Protein AF-A0A2V7MFA0-F1 (afdb_monomer_lite)

Secondary structure (DSSP, 8-state):
--TT---EEEE---EEEE--TTSPEEEEEEEEEEEESSSS-EEEEEEEEEEE----------

Radius of gyration: 17.07 Å; chains: 1; bounding box: 36×28×45 Å

Sequence (62 aa):
MTLGSHWAAVSVLPAFSIGSGDSPHFAIVIG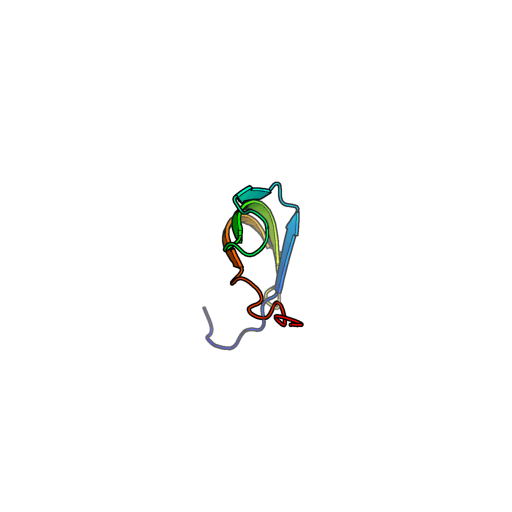PTAFFTGGKPVLRGLLALRAEAPLARRERHP

Structure (mmCIF, N/CA/C/O backbone):
data_AF-A0A2V7MFA0-F1
#
_entry.id   AF-A0A2V7MFA0-F1
#
loop_
_atom_site.group_PDB
_atom_site.id
_atom_site.type_symbol
_atom_site.label_atom_id
_atom_site.label_alt_id
_atom_site.label_comp_id
_atom_site.label_asym_id
_atom_site.label_entity_id
_atom_site.label_seq_id
_atom_site.pdbx_PDB_ins_code
_atom_site.Cartn_x
_atom_site.Cartn_y
_atom_site.Cartn_z
_atom_site.occupancy
_atom_site.B_iso_or_equiv
_atom_site.auth_seq_id
_atom_site.auth_comp_id
_atom_site.auth_asym_id
_atom_site.auth_atom_id
_atom_site.pdbx_PDB_model_num
ATOM 1 N N . MET A 1 1 ? 1.778 9.140 19.244 1.00 46.31 1 MET A N 1
ATOM 2 C CA . MET A 1 1 ? 2.043 7.873 18.530 1.00 46.31 1 MET A CA 1
ATOM 3 C C . MET A 1 1 ? 3.145 7.163 19.290 1.00 46.31 1 MET A C 1
ATOM 5 O O . MET A 1 1 ? 4.252 7.679 19.327 1.00 46.31 1 MET A O 1
ATOM 9 N N . THR A 1 2 ? 2.834 6.086 20.008 1.00 48.03 2 THR A N 1
ATOM 10 C CA . THR A 1 2 ? 3.840 5.333 20.765 1.00 48.03 2 THR A CA 1
ATOM 11 C C . THR A 1 2 ? 4.674 4.503 19.792 1.00 48.03 2 THR A C 1
ATOM 13 O O . THR A 1 2 ? 4.154 3.650 19.071 1.00 48.03 2 THR A O 1
ATOM 16 N N . LEU A 1 3 ? 5.969 4.804 19.732 1.00 49.47 3 LEU A N 1
ATOM 17 C CA . LEU A 1 3 ? 6.966 4.022 19.012 1.00 49.47 3 LEU A CA 1
ATOM 18 C C . LEU A 1 3 ? 6.985 2.614 19.642 1.00 49.47 3 LEU A C 1
ATOM 20 O O . LEU A 1 3 ? 7.388 2.475 20.792 1.00 49.47 3 LEU A O 1
ATOM 24 N N . GLY A 1 4 ? 6.449 1.605 18.944 1.00 60.94 4 GLY A N 1
ATOM 25 C CA . GLY A 1 4 ? 6.345 0.219 19.440 1.00 60.94 4 GLY 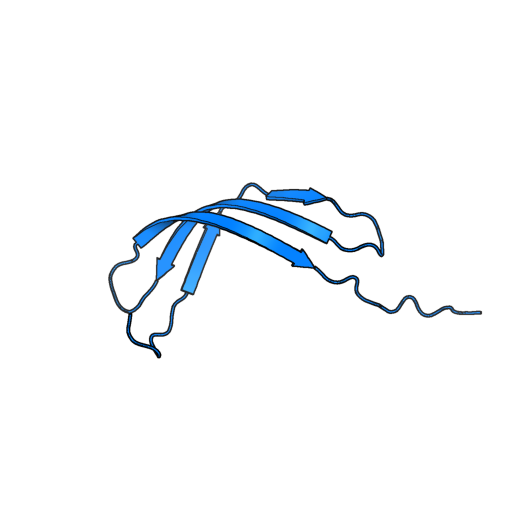A CA 1
ATOM 26 C C . GLY A 1 4 ? 4.958 -0.437 19.361 1.00 60.94 4 GLY A C 1
ATOM 27 O O . GLY A 1 4 ? 4.831 -1.614 19.679 1.00 60.94 4 GLY A O 1
ATOM 28 N N . SER A 1 5 ? 3.909 0.272 18.930 1.00 71.50 5 SER A N 1
ATOM 29 C CA . SER A 1 5 ? 2.588 -0.346 18.729 1.00 71.50 5 SER A CA 1
ATOM 30 C C . SER A 1 5 ? 2.541 -1.153 17.423 1.00 71.50 5 SER A C 1
ATOM 32 O O . SER A 1 5 ? 2.746 -0.590 16.344 1.00 71.50 5 SER A O 1
ATOM 34 N N . HIS A 1 6 ? 2.262 -2.460 17.509 1.00 79.62 6 HIS A N 1
ATOM 35 C CA . HIS A 1 6 ? 1.985 -3.293 16.336 1.00 79.62 6 HIS A CA 1
ATOM 36 C C . HIS A 1 6 ? 0.733 -2.774 15.624 1.00 79.62 6 HIS A C 1
ATOM 38 O O . HIS A 1 6 ? -0.332 -2.633 16.230 1.00 79.62 6 HIS A O 1
ATOM 44 N N . TRP A 1 7 ? 0.861 -2.503 14.329 1.00 82.81 7 TRP A N 1
ATOM 45 C CA . TRP A 1 7 ? -0.246 -2.073 13.491 1.00 82.81 7 TRP A CA 1
ATOM 46 C C . TRP A 1 7 ? -0.348 -2.958 12.254 1.00 82.81 7 TRP A C 1
ATOM 48 O O . TRP A 1 7 ? 0.658 -3.436 11.731 1.00 82.81 7 TRP A O 1
ATOM 58 N N . ALA A 1 8 ? -1.575 -3.165 11.791 1.00 87.19 8 ALA A N 1
ATOM 59 C CA . ALA A 1 8 ? -1.867 -3.820 10.523 1.00 87.19 8 ALA A CA 1
ATOM 60 C C . ALA A 1 8 ? -2.842 -2.957 9.719 1.00 87.19 8 ALA A C 1
ATOM 62 O O . ALA A 1 8 ? -3.659 -2.234 10.295 1.00 87.19 8 ALA A O 1
ATOM 63 N N . ALA A 1 9 ? -2.764 -3.031 8.394 1.00 85.31 9 ALA A N 1
ATOM 64 C CA . ALA A 1 9 ? -3.688 -2.347 7.500 1.00 85.31 9 ALA A CA 1
ATOM 65 C C . ALA A 1 9 ? -4.157 -3.296 6.396 1.00 85.31 9 ALA A C 1
ATOM 67 O O . ALA A 1 9 ? -3.355 -4.045 5.841 1.00 85.31 9 ALA A O 1
ATOM 68 N N . VAL A 1 10 ? -5.455 -3.261 6.091 1.00 86.12 10 VAL A N 1
ATOM 69 C CA . VAL A 1 10 ? -6.063 -4.028 4.996 1.00 86.12 10 VAL A CA 1
ATOM 70 C C . VAL A 1 10 ? -6.823 -3.071 4.098 1.00 86.12 10 VAL A C 1
ATOM 72 O O . VAL A 1 10 ? -7.630 -2.270 4.573 1.00 86.12 10 VAL A O 1
ATOM 75 N N . SER A 1 11 ? -6.578 -3.175 2.799 1.00 83.69 11 SER A N 1
ATOM 76 C CA . SER A 1 11 ? -7.082 -2.238 1.804 1.00 83.69 11 SER A CA 1
ATOM 77 C C . SER A 1 11 ? -7.672 -2.986 0.614 1.00 83.69 11 SER A C 1
ATOM 79 O O . SER A 1 11 ? -7.100 -3.974 0.158 1.00 83.69 11 SER A O 1
ATOM 81 N N . VAL A 1 12 ? -8.786 -2.484 0.082 1.00 82.00 12 VAL A N 1
ATOM 82 C CA . VAL A 1 12 ? -9.350 -2.923 -1.204 1.00 82.00 12 VAL A CA 1
ATOM 83 C C . VAL A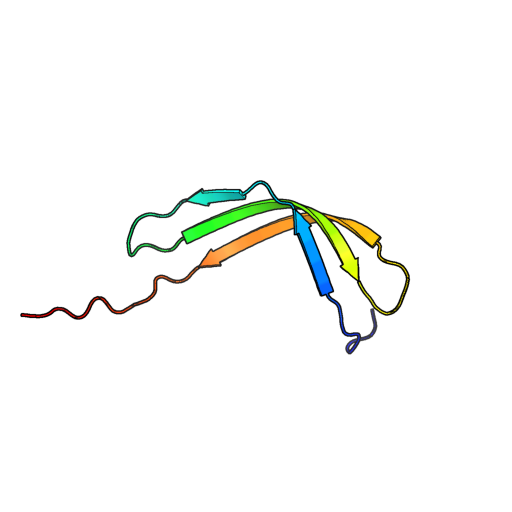 1 12 ? -9.146 -1.787 -2.193 1.00 82.00 12 VAL A C 1
ATOM 85 O O . VAL A 1 12 ? -9.607 -0.673 -1.950 1.00 82.00 12 VAL A O 1
ATOM 88 N N . LEU A 1 13 ? -8.390 -2.038 -3.260 1.00 80.50 13 LEU A N 1
ATOM 89 C CA . LEU A 1 13 ? -7.761 -0.963 -4.021 1.00 80.50 13 LEU A CA 1
ATOM 90 C C . LEU A 1 13 ? -7.919 -1.182 -5.527 1.00 80.50 13 LEU A C 1
ATOM 92 O O . LEU A 1 13 ? -7.452 -2.203 -6.037 1.00 80.50 13 LEU A O 1
ATOM 96 N N . PRO A 1 14 ? -8.472 -0.216 -6.273 1.00 78.00 14 PRO A N 1
ATOM 97 C CA . PRO A 1 14 ? -8.014 0.012 -7.632 1.00 78.00 14 PRO A CA 1
ATOM 98 C C . PRO A 1 14 ? -6.529 0.413 -7.619 1.00 78.00 14 PRO A C 1
ATOM 100 O O . PRO A 1 14 ? -6.085 1.238 -6.813 1.00 78.00 14 PRO A O 1
ATOM 103 N N . ALA A 1 15 ? -5.758 -0.174 -8.529 1.00 78.56 15 ALA A N 1
ATOM 104 C CA . ALA A 1 15 ? -4.362 0.167 -8.760 1.00 78.56 15 ALA A CA 1
ATOM 105 C C . ALA A 1 15 ? -4.174 0.583 -10.219 1.00 78.56 15 ALA A C 1
ATOM 107 O O . ALA A 1 15 ? -4.600 -0.122 -11.133 1.00 78.56 15 ALA A O 1
ATOM 108 N N . PHE A 1 16 ? -3.508 1.716 -10.427 1.00 79.81 16 PHE A N 1
ATOM 109 C CA . PHE A 1 16 ? -2.970 2.088 -11.731 1.00 79.81 16 PHE A CA 1
ATOM 110 C C . PHE A 1 16 ? -1.511 1.662 -11.756 1.00 79.81 16 PHE A C 1
ATOM 112 O O . PHE A 1 16 ? -0.713 2.153 -10.957 1.00 79.81 16 PHE A O 1
ATOM 119 N N . SER A 1 17 ? -1.173 0.718 -12.631 1.00 79.44 17 SER A N 1
ATOM 120 C CA . SER A 1 17 ? 0.166 0.134 -12.707 1.00 79.44 17 SER A CA 1
ATOM 121 C C . SER A 1 17 ? 0.804 0.391 -14.064 1.00 79.44 17 SER A C 1
ATOM 123 O O . SER A 1 17 ? 0.155 0.259 -15.098 1.00 79.44 17 SER A O 1
ATOM 125 N N . ILE A 1 18 ? 2.086 0.745 -14.044 1.00 78.44 18 ILE A N 1
ATOM 126 C CA . ILE A 1 18 ? 2.920 0.947 -15.227 1.00 78.44 18 ILE A CA 1
ATOM 127 C C . ILE A 1 18 ? 4.184 0.111 -15.035 1.00 78.44 18 ILE A C 1
ATOM 129 O O . ILE A 1 18 ? 4.877 0.230 -14.026 1.00 78.44 18 ILE A O 1
ATOM 133 N N . GLY A 1 19 ? 4.463 -0.754 -15.999 1.00 73.06 19 GLY A N 1
ATOM 134 C CA . GLY A 1 19 ? 5.605 -1.660 -15.994 1.00 73.06 19 GLY A CA 1
ATOM 135 C C . GLY A 1 19 ? 5.465 -2.668 -17.128 1.00 73.06 19 GLY A C 1
ATOM 136 O O . GLY A 1 19 ? 4.356 -2.927 -17.596 1.00 73.06 19 GLY A O 1
ATOM 137 N N . SER A 1 20 ? 6.586 -3.195 -17.610 1.00 69.31 20 SER A N 1
ATOM 138 C CA . SER A 1 20 ? 6.609 -4.135 -18.731 1.00 69.31 20 SER A CA 1
ATOM 139 C C . SER A 1 20 ? 7.796 -5.084 -18.614 1.00 69.31 20 SER A C 1
ATOM 141 O O . SER A 1 20 ? 8.943 -4.635 -18.569 1.00 69.31 20 SER A O 1
ATOM 143 N N . GLY A 1 21 ? 7.521 -6.390 -18.646 1.00 70.94 21 GLY A N 1
ATOM 144 C CA . GLY A 1 21 ? 8.538 -7.443 -18.661 1.00 70.94 21 GLY A CA 1
ATOM 145 C C . GLY A 1 21 ? 9.534 -7.320 -17.507 1.00 70.94 21 GLY A C 1
ATOM 146 O O . GLY A 1 21 ? 9.141 -7.195 -16.355 1.00 70.94 21 GLY A O 1
ATOM 147 N N . ASP A 1 22 ? 10.825 -7.308 -17.836 1.00 66.00 22 ASP A N 1
ATOM 148 C CA . ASP A 1 22 ? 11.934 -7.212 -16.875 1.00 66.00 22 ASP A CA 1
ATOM 149 C C . ASP A 1 22 ? 12.202 -5.761 -16.390 1.00 66.00 22 ASP A C 1
ATOM 151 O O . ASP A 1 22 ? 13.282 -5.457 -15.883 1.00 66.00 22 ASP A O 1
ATOM 155 N N . SER A 1 23 ? 11.251 -4.836 -16.575 1.00 63.72 23 SER A N 1
ATOM 156 C CA . SER A 1 23 ? 11.381 -3.424 -16.171 1.00 63.72 23 SER A CA 1
ATOM 157 C C . SER A 1 23 ? 10.745 -3.163 -14.801 1.00 63.72 23 SER A C 1
ATOM 159 O O . SER A 1 23 ? 9.865 -3.915 -14.386 1.00 63.72 23 SER A O 1
ATOM 161 N N . PRO A 1 24 ? 11.133 -2.087 -14.088 1.00 63.56 24 PRO A N 1
ATOM 162 C CA . PRO A 1 24 ? 10.546 -1.772 -12.791 1.00 63.56 24 PRO A CA 1
ATOM 163 C C . PRO A 1 24 ? 9.035 -1.558 -12.906 1.00 63.56 24 PRO A C 1
ATOM 165 O O . PRO A 1 24 ? 8.567 -0.861 -13.810 1.00 63.56 24 PRO A O 1
ATOM 168 N N . HIS A 1 25 ? 8.281 -2.145 -11.979 1.00 82.31 25 HIS A N 1
ATOM 169 C CA . HIS A 1 25 ? 6.834 -1.977 -11.911 1.00 82.31 25 HIS A CA 1
ATOM 170 C C . HIS A 1 25 ? 6.494 -0.917 -10.867 1.00 82.31 25 HIS A C 1
ATOM 172 O O . HIS A 1 25 ? 6.825 -1.054 -9.690 1.00 82.31 25 HIS A O 1
ATOM 178 N N .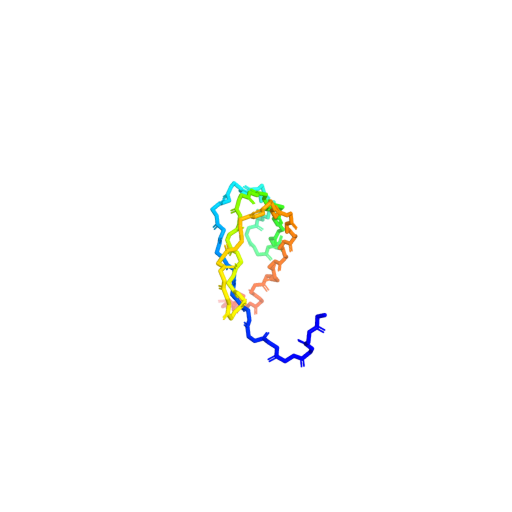 PHE A 1 26 ? 5.799 0.133 -11.290 1.00 82.88 26 PHE A N 1
ATOM 179 C CA . PHE A 1 26 ? 5.303 1.185 -10.411 1.00 82.88 26 PHE A CA 1
ATOM 180 C C . PHE A 1 26 ? 3.782 1.132 -10.350 1.00 82.88 26 PHE A C 1
ATOM 182 O O . PHE A 1 26 ? 3.121 0.927 -11.369 1.00 82.88 26 PHE A O 1
ATOM 189 N N . ALA A 1 27 ? 3.212 1.340 -9.167 1.00 83.50 27 ALA A N 1
ATOM 190 C CA . ALA A 1 27 ? 1.774 1.454 -9.004 1.00 83.50 27 ALA A CA 1
ATOM 191 C C . ALA A 1 27 ? 1.393 2.593 -8.062 1.00 83.50 27 ALA A C 1
ATOM 193 O O . ALA A 1 27 ? 1.992 2.771 -6.998 1.00 83.50 27 ALA A O 1
ATOM 194 N N . ILE A 1 28 ? 0.353 3.324 -8.456 1.00 85.75 28 ILE A N 1
ATOM 195 C CA . ILE A 1 28 ? -0.383 4.227 -7.577 1.00 85.75 28 ILE A CA 1
ATOM 196 C C . ILE A 1 28 ? -1.635 3.490 -7.131 1.00 85.75 28 ILE A C 1
ATOM 198 O O . ILE A 1 28 ? -2.384 2.948 -7.946 1.00 85.75 28 ILE A O 1
ATOM 202 N N . VAL A 1 29 ? -1.839 3.463 -5.823 1.00 83.69 29 VAL A N 1
ATOM 203 C CA . VAL A 1 29 ? -2.846 2.629 -5.188 1.00 83.69 29 VAL A CA 1
ATOM 204 C C . VAL A 1 29 ? -3.720 3.512 -4.307 1.00 83.69 29 VAL A C 1
ATOM 206 O O . VAL A 1 29 ? -3.209 4.198 -3.418 1.00 83.69 29 VAL A O 1
ATOM 209 N N . ILE A 1 30 ? -5.026 3.532 -4.583 1.00 87.12 30 ILE A N 1
ATOM 210 C CA . ILE A 1 30 ? -5.984 4.426 -3.921 1.00 87.12 30 ILE A CA 1
ATOM 211 C C . ILE A 1 30 ? -7.179 3.615 -3.447 1.00 87.12 30 ILE A C 1
ATOM 213 O O . ILE A 1 30 ? -7.746 2.857 -4.225 1.00 87.12 30 ILE A O 1
ATOM 217 N N . GLY A 1 31 ? -7.609 3.795 -2.200 1.00 88.06 31 GLY A N 1
ATOM 218 C CA . GLY A 1 31 ? -8.881 3.222 -1.765 1.00 88.06 31 GLY A CA 1
ATOM 219 C C . GLY A 1 31 ? -9.091 3.150 -0.256 1.00 88.06 31 GLY A C 1
ATOM 220 O O . GLY A 1 31 ? -8.244 3.599 0.527 1.00 88.06 31 GLY A O 1
ATOM 221 N N . PRO A 1 32 ? -10.253 2.623 0.167 1.00 90.56 32 PRO A N 1
ATOM 222 C CA . PRO A 1 32 ? -10.583 2.461 1.574 1.00 90.56 32 PRO A CA 1
ATOM 223 C C . PRO A 1 32 ? -9.641 1.453 2.241 1.00 90.56 32 PRO A C 1
ATOM 225 O O . PRO A 1 32 ? -9.348 0.386 1.702 1.00 90.56 32 PRO A O 1
ATOM 228 N N . THR A 1 33 ? -9.170 1.804 3.434 1.00 90.62 33 THR A N 1
ATOM 229 C CA . THR A 1 33 ? -8.212 1.027 4.221 1.00 90.62 33 THR A CA 1
ATOM 230 C C . THR A 1 33 ? -8.631 0.982 5.679 1.00 90.62 33 THR A C 1
ATOM 232 O O . THR A 1 33 ? -8.822 2.021 6.314 1.00 90.62 33 THR A O 1
ATOM 235 N N . ALA A 1 34 ? -8.762 -0.227 6.213 1.00 91.25 34 ALA A N 1
ATOM 236 C CA . ALA A 1 34 ? -8.975 -0.462 7.630 1.00 91.25 34 ALA A CA 1
ATOM 237 C C . ALA A 1 34 ? -7.619 -0.567 8.337 1.00 91.25 34 ALA A C 1
ATOM 239 O O . ALA A 1 34 ? -6.798 -1.410 7.979 1.00 91.25 34 ALA A O 1
ATOM 240 N N . PHE A 1 35 ? -7.398 0.277 9.343 1.00 89.31 35 PHE A N 1
ATOM 241 C CA . PHE A 1 35 ? -6.219 0.256 10.206 1.00 89.31 35 PHE A CA 1
ATOM 242 C C . PHE A 1 35 ? -6.560 -0.388 11.549 1.00 89.31 35 PHE A C 1
ATOM 244 O O . PHE A 1 35 ? -7.529 0.001 12.204 1.00 89.31 35 PHE A O 1
ATOM 251 N N . PHE A 1 36 ? -5.730 -1.334 11.975 1.00 90.50 36 PHE A N 1
ATOM 252 C CA . PHE A 1 36 ? -5.859 -2.081 13.219 1.00 90.50 36 PHE A CA 1
ATOM 253 C C . PHE A 1 36 ? -4.684 -1.725 14.130 1.00 90.50 36 PHE A C 1
ATOM 255 O O . PHE A 1 36 ? -3.541 -2.065 13.829 1.00 90.50 36 PHE A O 1
ATOM 262 N N . THR A 1 37 ? -4.953 -1.013 15.227 1.00 84.38 37 THR A N 1
ATOM 263 C CA . THR A 1 37 ? -3.920 -0.517 16.153 1.00 84.38 37 THR A CA 1
ATOM 264 C C . THR A 1 37 ? -4.350 -0.752 17.604 1.00 84.38 37 THR A C 1
ATOM 266 O O . THR A 1 37 ? -4.868 0.165 18.235 1.00 84.38 37 THR A O 1
ATOM 269 N N . GLY A 1 38 ? -4.235 -1.980 18.124 1.00 79.38 38 GLY A N 1
ATOM 270 C CA . GLY A 1 38 ? -4.532 -2.355 19.528 1.00 79.38 38 GLY A CA 1
ATOM 271 C C . GLY A 1 38 ? -5.945 -2.057 20.082 1.00 79.38 38 GLY A C 1
ATOM 272 O O . GLY A 1 38 ? -6.278 -2.499 21.175 1.00 79.38 38 GLY A O 1
ATOM 273 N N . GLY A 1 39 ? -6.781 -1.322 19.349 1.00 83.19 39 GLY A N 1
ATOM 274 C CA . GLY A 1 39 ? -8.112 -0.854 19.718 1.00 83.19 39 GLY A CA 1
ATOM 275 C C . GLY A 1 39 ? -9.066 -0.918 18.525 1.00 83.19 39 GLY A C 1
ATOM 276 O O . GLY A 1 39 ? -8.858 -1.700 17.597 1.00 83.19 39 GLY A O 1
ATOM 277 N N . LYS A 1 40 ? -10.134 -0.109 18.546 1.00 87.31 40 LYS A N 1
ATOM 278 C CA . LYS A 1 40 ? -11.172 -0.147 17.502 1.00 87.31 40 LYS A CA 1
ATOM 279 C C . LYS A 1 40 ? -10.572 0.113 16.108 1.00 87.31 40 LYS A C 1
ATOM 281 O O . LYS A 1 40 ? -9.861 1.109 15.956 1.00 87.31 40 LYS A O 1
ATOM 286 N N . PRO A 1 41 ? -10.878 -0.728 15.101 1.00 87.81 41 PRO A N 1
ATOM 287 C CA . PRO A 1 41 ? -10.437 -0.495 13.734 1.00 87.81 41 PRO A CA 1
ATOM 288 C C . PRO A 1 41 ? -10.939 0.852 13.213 1.00 87.81 41 PRO A C 1
ATOM 290 O O . PRO A 1 41 ? -12.077 1.242 13.480 1.00 87.81 41 PRO A O 1
ATOM 293 N N . VAL A 1 42 ? -10.100 1.549 12.449 1.00 91.38 42 VAL A N 1
ATOM 294 C CA . VAL A 1 42 ? -10.446 2.844 11.850 1.00 91.38 42 VAL A CA 1
ATOM 295 C C . VAL A 1 42 ? -10.383 2.737 10.333 1.00 91.38 42 VAL A C 1
ATOM 297 O O . VAL A 1 42 ? -9.370 2.307 9.785 1.00 91.38 42 VAL A O 1
ATOM 300 N N . LEU A 1 43 ? -11.450 3.162 9.654 1.00 92.00 43 LEU A N 1
ATOM 301 C CA . LEU A 1 43 ? -11.516 3.212 8.195 1.00 92.00 43 LEU A CA 1
ATOM 302 C C . LEU A 1 43 ? -11.036 4.580 7.690 1.00 92.00 43 LEU A C 1
ATOM 304 O O . LEU A 1 43 ? -11.550 5.615 8.113 1.00 92.00 43 LEU A O 1
ATOM 308 N N . ARG A 1 44 ? -10.047 4.593 6.792 1.00 89.88 44 ARG A N 1
ATOM 309 C CA . ARG A 1 44 ? -9.499 5.810 6.168 1.00 89.88 44 ARG A CA 1
ATOM 310 C C . ARG A 1 44 ? -9.227 5.586 4.684 1.00 89.88 44 ARG A C 1
ATOM 312 O O . ARG A 1 44 ? -9.067 4.451 4.247 1.00 89.88 44 ARG A O 1
ATOM 319 N N . GLY A 1 45 ? -9.145 6.669 3.916 1.00 89.31 45 GLY A N 1
ATOM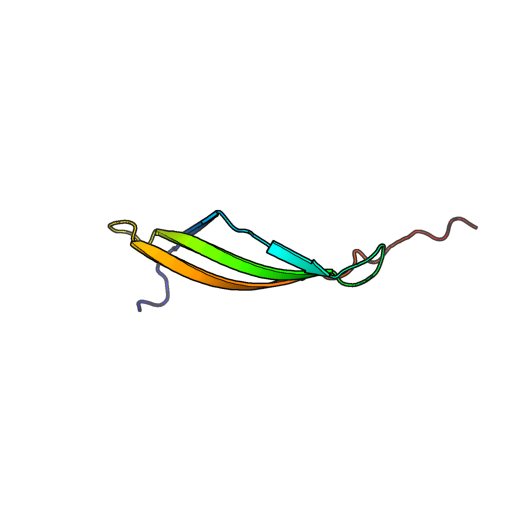 320 C CA . GLY A 1 45 ? -8.580 6.616 2.568 1.00 89.31 45 GLY A CA 1
ATOM 321 C C . GLY A 1 45 ? -7.064 6.424 2.621 1.00 89.31 45 GLY A C 1
ATOM 322 O O . GLY A 1 45 ? -6.400 6.991 3.491 1.00 89.31 45 GLY A O 1
ATOM 323 N N . LEU A 1 46 ? -6.529 5.634 1.694 1.00 87.00 46 LEU A N 1
ATOM 324 C CA . LEU A 1 46 ? -5.098 5.429 1.493 1.00 87.00 46 LEU A CA 1
ATOM 325 C C . LEU A 1 46 ? -4.700 5.914 0.101 1.00 87.00 46 LEU A C 1
ATOM 327 O O . LEU A 1 46 ? -5.395 5.632 -0.873 1.00 87.00 46 LEU A O 1
ATOM 331 N N . LEU A 1 47 ? -3.560 6.597 0.036 1.00 90.19 47 LEU A N 1
ATOM 332 C CA . LEU A 1 47 ? -2.786 6.827 -1.177 1.00 90.19 47 LEU A CA 1
ATOM 333 C C . LEU A 1 47 ? -1.411 6.200 -0.944 1.00 90.19 47 LEU A C 1
ATOM 335 O O . LE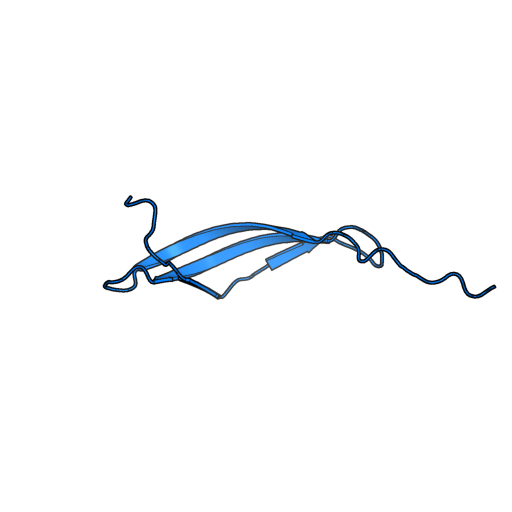U A 1 47 ? -0.698 6.613 -0.031 1.00 90.19 47 LEU A O 1
ATOM 339 N N . ALA A 1 48 ? -1.058 5.199 -1.744 1.00 86.56 48 ALA A N 1
ATOM 340 C CA . ALA A 1 48 ? 0.225 4.517 -1.647 1.00 86.56 48 ALA A CA 1
ATOM 341 C C . ALA A 1 48 ? 0.951 4.499 -2.995 1.00 86.56 48 ALA A C 1
ATOM 343 O O . ALA A 1 48 ? 0.339 4.346 -4.054 1.00 86.56 48 ALA A O 1
ATOM 344 N N . LEU A 1 49 ? 2.275 4.634 -2.921 1.00 87.94 49 LEU A N 1
ATOM 345 C CA . LEU A 1 49 ? 3.193 4.429 -4.034 1.00 87.94 49 LEU A CA 1
ATOM 346 C C . LEU A 1 49 ? 3.888 3.087 -3.824 1.00 87.94 49 LEU A C 1
ATOM 348 O O . LEU A 1 49 ? 4.522 2.866 -2.792 1.00 87.94 49 LEU A O 1
ATOM 352 N N . ARG A 1 50 ? 3.761 2.188 -4.797 1.00 84.62 50 ARG A N 1
ATOM 353 C CA . ARG A 1 50 ? 4.446 0.895 -4.813 1.00 84.62 50 ARG A CA 1
ATOM 354 C C . ARG A 1 50 ? 5.466 0.910 -5.941 1.00 84.62 50 ARG A C 1
ATOM 356 O O . ARG A 1 50 ? 5.105 1.183 -7.081 1.00 84.62 50 ARG A O 1
ATOM 363 N N . ALA A 1 51 ? 6.713 0.594 -5.622 1.00 83.94 51 ALA A N 1
ATOM 364 C CA . ALA A 1 51 ? 7.751 0.310 -6.600 1.00 83.94 51 ALA A CA 1
ATOM 365 C C . ALA A 1 51 ? 8.232 -1.121 -6.365 1.00 83.94 51 ALA A C 1
ATOM 367 O O . ALA A 1 51 ? 8.610 -1.478 -5.250 1.00 83.94 51 ALA A O 1
ATOM 368 N N . GLU A 1 52 ? 8.178 -1.942 -7.400 1.00 82.25 52 GLU A N 1
ATOM 369 C CA . GLU A 1 52 ? 8.694 -3.300 -7.397 1.00 82.25 52 GLU A CA 1
ATOM 370 C C . GLU A 1 52 ? 9.974 -3.314 -8.229 1.00 82.25 52 GLU A C 1
ATOM 372 O O . GLU A 1 52 ? 9.978 -2.956 -9.412 1.00 82.25 52 GLU A O 1
ATOM 377 N N . ALA A 1 53 ? 11.083 -3.657 -7.571 1.00 77.88 53 ALA A N 1
ATOM 378 C CA . ALA A 1 53 ? 12.355 -3.828 -8.249 1.00 77.88 53 ALA A CA 1
ATOM 379 C C . ALA A 1 53 ? 12.239 -5.021 -9.210 1.00 77.88 53 ALA A C 1
ATOM 381 O O . ALA A 1 53 ? 11.686 -6.051 -8.813 1.00 77.88 53 ALA A O 1
ATOM 382 N N . PRO A 1 54 ? 12.761 -4.921 -10.444 1.00 67.88 54 PRO A N 1
ATOM 383 C CA . PRO A 1 54 ? 12.808 -6.072 -11.328 1.00 67.88 54 PRO A CA 1
ATOM 384 C C . PRO A 1 54 ? 13.565 -7.204 -10.641 1.00 67.88 54 PRO A C 1
ATOM 386 O O . PRO A 1 54 ? 14.653 -6.985 -10.099 1.00 67.88 54 PRO A O 1
ATOM 389 N N . LEU A 1 55 ? 13.012 -8.415 -10.676 1.00 67.06 55 LEU A N 1
ATOM 390 C CA . LEU A 1 55 ? 13.735 -9.613 -10.267 1.00 67.06 55 LEU A CA 1
ATOM 391 C C . LEU A 1 55 ? 14.888 -9.823 -11.253 1.00 67.06 55 LEU A C 1
ATOM 393 O O . LEU A 1 55 ? 14.739 -10.421 -12.316 1.00 67.06 55 LEU A O 1
ATOM 397 N N . ALA A 1 56 ? 16.058 -9.290 -10.915 1.00 68.06 56 ALA A N 1
ATOM 398 C CA . ALA A 1 56 ? 17.269 -9.521 -11.673 1.00 68.06 56 ALA A CA 1
ATOM 399 C C . ALA A 1 56 ? 17.665 -10.992 -11.526 1.00 68.06 56 ALA A C 1
ATOM 401 O O . ALA A 1 56 ? 18.302 -11.345 -10.540 1.00 68.06 56 ALA A O 1
ATOM 402 N N . ARG A 1 57 ? 17.284 -11.834 -12.496 1.00 62.62 57 ARG A N 1
ATOM 403 C CA . ARG A 1 57 ? 18.138 -12.871 -13.106 1.00 62.62 57 ARG A CA 1
ATOM 404 C C . ARG A 1 57 ? 17.354 -13.634 -14.172 1.00 62.62 57 ARG A C 1
ATOM 406 O O . ARG A 1 57 ? 16.784 -14.688 -13.909 1.00 62.62 57 ARG A O 1
ATOM 413 N N . ARG A 1 58 ? 17.417 -13.160 -15.414 1.00 60.06 58 ARG A N 1
ATOM 414 C CA . ARG A 1 58 ? 17.303 -14.074 -16.549 1.00 60.06 58 ARG A CA 1
ATOM 415 C C . ARG A 1 58 ? 18.681 -14.700 -16.707 1.00 60.06 58 ARG A C 1
ATOM 417 O O . ARG A 1 58 ? 19.625 -14.020 -17.109 1.00 60.06 58 ARG A O 1
ATOM 424 N N . GLU A 1 59 ? 18.831 -15.949 -16.278 1.00 60.12 59 GLU A N 1
ATOM 425 C CA . GLU A 1 59 ? 19.999 -16.737 -16.656 1.00 60.12 59 GLU A CA 1
ATOM 426 C C . GLU A 1 59 ? 20.099 -16.678 -18.182 1.00 60.12 59 GLU A C 1
ATOM 428 O O . GLU A 1 59 ? 19.200 -17.128 -18.892 1.00 60.12 59 GLU A O 1
ATOM 433 N N . ARG A 1 60 ? 21.161 -16.049 -18.694 1.00 57.91 60 ARG A N 1
ATOM 434 C CA . ARG A 1 60 ? 21.568 -16.250 -20.080 1.00 57.91 60 ARG A CA 1
ATOM 435 C C . ARG A 1 60 ? 22.043 -17.694 -20.153 1.00 57.91 60 ARG A C 1
ATOM 437 O O . ARG A 1 60 ? 23.185 -17.970 -19.795 1.00 57.91 60 ARG A O 1
ATOM 444 N N . HIS A 1 61 ? 21.152 -18.606 -20.528 1.00 58.41 61 HIS A N 1
ATOM 445 C CA . HIS A 1 61 ? 21.607 -19.881 -21.065 1.00 58.41 61 HIS A CA 1
ATOM 446 C C . HIS A 1 61 ? 22.222 -19.585 -22.441 1.00 58.41 61 HIS A C 1
ATOM 448 O O . HIS A 1 61 ? 21.592 -18.853 -23.213 1.00 58.41 61 HIS A O 1
ATOM 454 N N . PRO A 1 62 ? 23.478 -20.009 -22.670 1.00 64.62 62 PRO A N 1
ATOM 455 C CA . PRO A 1 62 ? 24.202 -19.778 -23.917 1.00 64.62 62 PRO A CA 1
ATOM 456 C C . PRO A 1 62 ? 23.554 -20.477 -25.115 1.00 64.62 62 PRO A C 1
ATOM 458 O O . PRO A 1 62 ? 22.878 -21.511 -24.912 1.00 64.62 62 PRO A O 1
#

pLDDT: mean 77.77, std 11.87, range [46.31, 92.0]

Foldseek 3Di:
DDPPWDKDKDWDWDWDWDDDDQGKIKIWTWGWMWMDTPDDIDIDIDTDIDIDHRPPDPDPPD